Protein AF-A0A9N9PDW1-F1 (afdb_monomer_lite)

Foldseek 3Di:
DQPCVVVCVPVKDWDDDPVAIWIQRSRVNDIGGPVPAALQCVFPQHADQQDQSPPPDDHGFCQDRSRHGHNPVRCVVVVHPPRSVVVVVVVVVVVVVVVVVVVVVVVVVVVD

Organism: NCBI:txid60492

Structure (mmCIF, N/CA/C/O backbone):
data_AF-A0A9N9PDW1-F1
#
_entry.id   AF-A0A9N9PDW1-F1
#
loop_
_atom_site.group_PDB
_atom_site.id
_atom_site.type_symbol
_atom_site.label_atom_id
_atom_site.label_alt_id
_atom_site.label_comp_id
_atom_site.label_asym_id
_atom_site.label_entity_id
_atom_site.label_seq_id
_atom_site.pdbx_PDB_ins_code
_atom_site.Cartn_x
_atom_site.Cartn_y
_atom_site.Cartn_z
_atom_site.occupancy
_atom_site.B_iso_or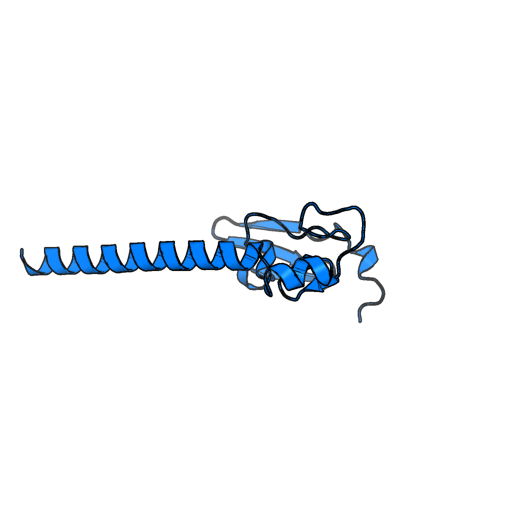_equiv
_atom_site.auth_seq_id
_atom_site.auth_comp_id
_atom_site.auth_asym_id
_atom_site.auth_atom_id
_atom_site.pdbx_PDB_model_num
ATOM 1 N N . HIS A 1 1 ? -0.011 -8.324 -24.392 1.00 58.25 1 HIS A N 1
ATOM 2 C CA . HIS A 1 1 ? -0.751 -7.505 -23.407 1.00 58.25 1 HIS A CA 1
ATOM 3 C C . HIS A 1 1 ? 0.125 -6.455 -22.701 1.00 58.25 1 HIS A C 1
ATOM 5 O O . HIS A 1 1 ? -0.375 -5.380 -22.430 1.00 58.25 1 HIS A O 1
ATOM 11 N N . PHE A 1 2 ? 1.436 -6.676 -22.494 1.00 66.69 2 PHE A N 1
ATOM 12 C CA . PHE A 1 2 ? 2.311 -5.735 -21.758 1.00 66.69 2 PHE A CA 1
ATOM 13 C C . PHE A 1 2 ? 3.495 -5.152 -22.556 1.00 66.69 2 PHE A C 1
ATOM 15 O O . PHE A 1 2 ? 4.474 -4.689 -21.980 1.00 66.69 2 PHE A O 1
ATOM 22 N N . GLN A 1 3 ? 3.434 -5.161 -23.888 1.00 61.94 3 GLN A N 1
ATOM 23 C CA . GLN A 1 3 ? 4.591 -4.826 -24.734 1.00 61.94 3 GLN A CA 1
ATOM 24 C C . GLN A 1 3 ? 5.032 -3.349 -24.654 1.00 61.94 3 GLN A C 1
ATOM 26 O O . GLN A 1 3 ? 6.157 -3.044 -25.024 1.00 61.94 3 GLN A O 1
ATOM 31 N N . ASN A 1 4 ? 4.206 -2.456 -24.090 1.00 69.62 4 ASN A N 1
ATOM 32 C CA . ASN A 1 4 ? 4.463 -1.012 -24.033 1.00 69.62 4 ASN A CA 1
ATOM 33 C C . ASN A 1 4 ? 4.392 -0.414 -22.613 1.00 69.62 4 ASN A C 1
ATOM 35 O O . ASN A 1 4 ? 4.196 0.791 -22.477 1.00 69.62 4 ASN A O 1
ATOM 39 N N . ILE A 1 5 ? 4.561 -1.211 -21.542 1.00 75.12 5 ILE A N 1
ATOM 40 C CA . ILE A 1 5 ? 4.506 -0.691 -20.154 1.00 75.12 5 ILE A CA 1
ATOM 41 C C . ILE A 1 5 ? 5.451 0.505 -19.971 1.00 75.12 5 ILE A C 1
ATOM 43 O O . ILE A 1 5 ? 5.064 1.517 -19.390 1.00 75.12 5 ILE A O 1
ATOM 47 N N . PHE A 1 6 ? 6.668 0.418 -20.512 1.00 73.00 6 PHE A N 1
ATOM 48 C CA . PHE A 1 6 ? 7.672 1.476 -20.382 1.00 73.00 6 PHE A CA 1
ATOM 49 C C . PHE A 1 6 ? 7.241 2.798 -21.027 1.00 73.00 6 PHE A C 1
ATOM 51 O O . PHE A 1 6 ? 7.575 3.862 -20.514 1.00 73.00 6 PHE A O 1
ATOM 58 N N . GLN A 1 7 ? 6.432 2.756 -22.091 1.00 82.62 7 GLN A N 1
ATOM 59 C CA . GLN A 1 7 ? 5.888 3.963 -22.722 1.00 82.62 7 GLN A CA 1
ATOM 60 C C . GLN A 1 7 ? 4.860 4.672 -21.829 1.00 82.62 7 GLN A C 1
ATOM 62 O O . GLN A 1 7 ? 4.554 5.839 -22.066 1.00 82.62 7 GLN A O 1
ATOM 67 N N . ASN A 1 8 ? 4.316 3.987 -20.820 1.00 82.62 8 ASN A N 1
ATOM 68 C CA . ASN A 1 8 ? 3.322 4.515 -19.885 1.00 82.62 8 ASN A CA 1
ATOM 69 C C . ASN A 1 8 ? 3.918 4.980 -18.552 1.00 82.62 8 ASN A C 1
ATOM 71 O O . ASN A 1 8 ? 3.195 5.475 -17.683 1.00 82.62 8 ASN A O 1
ATOM 75 N N . MET A 1 9 ? 5.238 4.878 -18.400 1.00 78.56 9 MET A N 1
ATOM 76 C CA . MET A 1 9 ? 5.947 5.376 -17.231 1.00 78.56 9 MET A CA 1
ATOM 77 C C . MET A 1 9 ? 5.716 6.885 -17.061 1.00 78.56 9 MET A C 1
ATOM 79 O O . MET A 1 9 ? 5.799 7.658 -18.012 1.00 78.56 9 MET A O 1
ATOM 83 N N . GLY A 1 10 ? 5.342 7.298 -15.849 1.00 79.31 10 GLY A N 1
ATOM 84 C CA . GLY A 1 10 ? 5.005 8.693 -15.536 1.00 79.31 10 GLY A CA 1
ATOM 85 C C . GLY A 1 10 ? 3.659 9.195 -16.081 1.00 79.31 10 GLY A C 1
ATOM 86 O O . GLY A 1 10 ? 3.279 10.324 -15.782 1.00 79.31 10 GLY A O 1
ATOM 87 N N . LYS A 1 11 ? 2.902 8.388 -16.842 1.00 85.88 11 LYS A N 1
ATOM 88 C CA . LYS A 1 11 ? 1.597 8.803 -17.396 1.00 85.88 11 LYS A CA 1
ATOM 89 C C . LYS A 1 11 ? 0.418 8.590 -16.441 1.00 85.88 11 LYS A C 1
ATOM 91 O O . LYS A 1 11 ? -0.639 9.185 -16.652 1.00 85.88 11 LYS A O 1
ATOM 96 N N . SER A 1 12 ? 0.590 7.777 -15.399 1.00 84.56 12 SER A N 1
ATOM 97 C CA . SER A 1 12 ? -0.414 7.579 -14.345 1.00 84.56 12 SER A CA 1
ATOM 98 C C . SER A 1 12 ? -0.556 8.826 -13.470 1.00 84.56 12 SER A C 1
ATOM 100 O O . SER A 1 12 ? 0.434 9.486 -13.155 1.00 84.56 12 SER A O 1
ATOM 102 N N . LYS A 1 13 ? -1.787 9.161 -13.067 1.00 86.81 13 LYS A N 1
ATOM 103 C CA . LYS A 1 13 ? -2.090 10.422 -12.364 1.00 86.81 13 LYS A CA 1
ATOM 104 C C . LYS A 1 13 ? -3.049 10.216 -11.199 1.00 86.81 13 LYS A C 1
ATOM 106 O O . LYS A 1 13 ? -3.957 9.388 -11.262 1.00 86.81 13 LYS A O 1
ATOM 111 N N . ILE A 1 14 ? -2.868 11.026 -10.158 1.00 84.56 14 ILE A N 1
ATOM 112 C CA . ILE A 1 14 ? -3.798 11.111 -9.029 1.00 84.56 14 ILE A CA 1
ATOM 113 C C . ILE A 1 14 ? -5.012 11.931 -9.456 1.00 84.56 14 ILE A C 1
ATOM 115 O O . ILE A 1 14 ? -4.873 13.078 -9.875 1.00 84.56 14 ILE A O 1
ATOM 119 N N . ILE A 1 15 ? -6.202 11.368 -9.280 1.00 87.00 15 ILE A N 1
ATOM 120 C CA . ILE A 1 15 ? -7.481 12.052 -9.455 1.00 87.00 15 ILE A CA 1
ATOM 121 C C . ILE A 1 15 ? -8.074 12.258 -8.061 1.00 87.00 15 ILE A C 1
ATOM 123 O O . ILE A 1 15 ? -8.623 11.339 -7.449 1.00 87.00 15 ILE A O 1
ATOM 127 N N . LYS A 1 16 ? -7.941 13.474 -7.525 1.00 79.31 16 LYS A N 1
ATOM 128 C CA . LYS A 1 16 ? -8.563 13.838 -6.246 1.00 79.31 16 LYS A CA 1
ATOM 129 C C . LYS A 1 16 ? -10.021 14.218 -6.487 1.00 79.31 16 LYS A C 1
ATOM 131 O O . LYS A 1 16 ? -10.303 15.113 -7.276 1.00 79.31 16 LYS A O 1
ATOM 136 N N . THR A 1 17 ? -10.934 13.556 -5.787 1.00 73.56 17 THR A N 1
ATOM 137 C CA . THR A 1 17 ? -12.352 13.940 -5.711 1.00 73.56 17 THR A CA 1
ATOM 138 C C . THR A 1 17 ? -12.666 14.435 -4.297 1.00 73.56 17 THR A C 1
ATOM 140 O O . THR A 1 17 ? -11.849 14.238 -3.398 1.00 73.56 17 THR A O 1
ATOM 143 N N . LYS A 1 18 ? -13.821 15.086 -4.085 1.00 71.50 18 LYS A N 1
ATOM 144 C CA . LYS A 1 18 ? -14.227 15.601 -2.759 1.00 71.50 18 LYS A CA 1
ATOM 145 C C . LYS A 1 18 ? -14.197 14.525 -1.668 1.00 71.50 18 LYS A C 1
ATOM 147 O O . LYS A 1 18 ? -13.767 14.815 -0.557 1.00 71.50 18 LYS A O 1
ATOM 152 N N . ASP A 1 19 ? -14.585 13.300 -2.017 1.00 70.94 19 ASP A N 1
ATOM 153 C CA . ASP A 1 19 ? -14.813 12.234 -1.037 1.00 70.94 19 ASP A CA 1
ATOM 154 C C . ASP A 1 19 ? -13.740 11.138 -1.073 1.00 70.94 19 ASP A C 1
ATOM 156 O O . ASP A 1 19 ? -13.617 10.371 -0.124 1.00 70.94 19 ASP A O 1
ATOM 160 N N . ASN A 1 20 ? -12.965 11.033 -2.161 1.00 75.94 20 ASN A N 1
ATOM 161 C CA . ASN A 1 20 ? -12.033 9.924 -2.381 1.00 75.94 20 ASN A CA 1
ATOM 162 C C . ASN A 1 20 ? -10.826 10.297 -3.255 1.00 75.94 20 ASN A C 1
ATOM 164 O O . ASN A 1 20 ? -10.885 11.186 -4.110 1.00 75.94 20 ASN A O 1
ATOM 168 N N . VAL A 1 21 ? -9.743 9.533 -3.105 1.00 82.81 21 VAL A N 1
ATOM 169 C CA . VAL A 1 21 ? -8.590 9.560 -4.015 1.00 82.81 21 VAL A CA 1
ATOM 170 C C . VAL A 1 21 ? -8.718 8.402 -5.004 1.00 82.81 21 VAL A C 1
ATOM 172 O O . VAL A 1 21 ? -8.783 7.239 -4.606 1.00 82.81 21 VAL A O 1
ATOM 175 N N . LYS A 1 22 ? -8.765 8.721 -6.298 1.00 87.31 22 LYS A N 1
ATOM 176 C CA . LYS A 1 22 ? -8.713 7.759 -7.404 1.00 87.31 22 LYS A CA 1
ATOM 177 C C . LYS A 1 22 ? -7.377 7.885 -8.136 1.00 87.31 22 LYS A C 1
ATOM 179 O O . LYS A 1 22 ? -6.706 8.913 -8.044 1.00 87.31 22 LYS A O 1
ATOM 184 N N . PHE A 1 23 ? -6.994 6.852 -8.871 1.00 86.50 23 PHE A N 1
ATOM 185 C CA . PHE A 1 23 ? -5.778 6.824 -9.677 1.00 86.50 23 PHE A CA 1
ATOM 186 C C . PHE A 1 23 ? -6.108 6.394 -11.098 1.00 86.50 23 PHE A C 1
ATOM 188 O O . PHE A 1 23 ? -6.730 5.359 -11.297 1.00 86.50 23 PHE A O 1
ATOM 195 N N . PHE A 1 24 ? -5.668 7.175 -12.079 1.00 89.56 24 PHE A N 1
ATOM 196 C CA . PHE A 1 24 ? -5.662 6.735 -13.469 1.00 89.56 24 PHE A CA 1
ATOM 197 C C . PHE A 1 24 ? -4.402 5.909 -13.732 1.00 89.56 24 PHE A C 1
ATOM 199 O O . PHE A 1 24 ? -3.288 6.409 -13.542 1.00 89.56 24 PHE A O 1
ATOM 206 N N . MET A 1 25 ? -4.580 4.658 -14.155 1.00 87.19 25 MET A N 1
ATOM 207 C CA . MET A 1 25 ? -3.513 3.722 -14.495 1.00 87.19 25 MET A CA 1
ATOM 208 C C . MET A 1 25 ? -3.347 3.648 -16.011 1.00 87.19 25 MET A C 1
ATOM 210 O O . MET A 1 25 ? -4.040 2.887 -16.676 1.00 87.19 25 MET A O 1
ATOM 214 N N . ALA A 1 26 ? -2.376 4.385 -16.555 1.00 86.25 26 ALA A N 1
ATOM 215 C CA . ALA A 1 26 ? -2.174 4.500 -18.004 1.00 86.25 26 ALA A CA 1
ATOM 216 C C . ALA A 1 26 ? -1.915 3.155 -18.716 1.00 86.25 26 ALA A C 1
ATOM 218 O O . ALA A 1 26 ? -2.242 3.003 -19.885 1.00 86.25 26 ALA A O 1
ATOM 219 N N . THR A 1 27 ? -1.339 2.171 -18.020 1.00 85.50 27 THR A N 1
ATOM 220 C CA . THR A 1 27 ? -1.114 0.821 -18.569 1.00 85.50 27 THR A CA 1
ATOM 221 C C . THR A 1 27 ? -2.400 0.021 -18.740 1.00 85.50 27 THR A C 1
ATOM 223 O O . THR A 1 27 ? -2.471 -0.802 -19.645 1.00 85.50 27 THR A O 1
ATOM 226 N N . LEU A 1 28 ? -3.380 0.242 -17.866 1.00 85.69 28 LEU A N 1
ATOM 227 C CA . LEU A 1 28 ? -4.670 -0.446 -17.905 1.00 85.69 28 LEU A CA 1
ATOM 228 C C . LEU A 1 28 ? -5.738 0.379 -18.628 1.00 85.69 28 LEU A C 1
ATOM 230 O O . LEU A 1 28 ? -6.778 -0.162 -18.964 1.00 85.69 28 LEU A O 1
ATOM 234 N N . ASP A 1 29 ? -5.471 1.667 -18.857 1.00 87.62 29 ASP A N 1
ATOM 235 C CA . ASP A 1 29 ? -6.453 2.658 -19.305 1.00 87.62 29 ASP A CA 1
ATOM 236 C C . ASP A 1 29 ? -7.699 2.710 -18.398 1.00 87.62 29 ASP A C 1
ATOM 238 O O . ASP A 1 29 ? -8.833 2.878 -18.834 1.00 87.62 29 ASP A O 1
ATOM 242 N N . GLU A 1 30 ? -7.478 2.562 -17.088 1.00 90.06 30 GLU A N 1
ATOM 243 C CA . GLU A 1 30 ? -8.542 2.466 -16.089 1.00 90.06 30 GLU A CA 1
ATOM 244 C C . GLU A 1 30 ? -8.360 3.464 -14.947 1.00 90.06 30 GLU A C 1
ATOM 246 O O . GLU A 1 30 ? -7.247 3.850 -14.575 1.00 90.06 30 GLU A O 1
ATOM 251 N N . ILE A 1 31 ? -9.482 3.854 -14.339 1.00 90.44 31 ILE A N 1
ATOM 252 C CA . ILE A 1 31 ? -9.506 4.631 -13.101 1.00 90.44 31 ILE A CA 1
ATOM 253 C C . ILE A 1 31 ? -9.818 3.687 -11.944 1.00 90.44 31 ILE A C 1
ATOM 255 O O . ILE A 1 31 ? -10.936 3.192 -11.817 1.00 90.44 31 ILE A O 1
ATOM 259 N N . VAL A 1 32 ? -8.854 3.512 -11.047 1.00 88.94 32 VAL A N 1
ATOM 260 C CA . VAL A 1 32 ? -8.976 2.639 -9.878 1.00 88.94 32 VAL A CA 1
ATOM 261 C C . VAL A 1 32 ? -9.113 3.443 -8.588 1.00 88.94 32 VAL A C 1
ATOM 263 O O . VAL A 1 32 ? -8.693 4.601 -8.488 1.00 88.94 32 VAL A O 1
ATOM 266 N N . ASN A 1 33 ? -9.717 2.832 -7.571 1.00 88.31 33 ASN A N 1
ATOM 267 C CA . ASN A 1 33 ? -9.695 3.383 -6.220 1.00 88.31 33 ASN A CA 1
ATOM 268 C C . ASN A 1 33 ? -8.287 3.213 -5.621 1.00 88.31 33 ASN A C 1
ATOM 270 O O . ASN A 1 33 ? -7.610 2.230 -5.918 1.00 88.31 33 ASN A O 1
ATOM 274 N N . LEU A 1 34 ? -7.864 4.128 -4.743 1.00 82.81 34 LEU A N 1
ATOM 275 C CA . LEU A 1 34 ? -6.635 3.981 -3.958 1.00 82.81 34 LEU A CA 1
ATOM 276 C C . LEU A 1 34 ? -6.535 2.601 -3.276 1.00 82.81 34 LEU A C 1
ATOM 278 O O . LEU A 1 34 ? -5.468 1.998 -3.293 1.00 82.81 34 LEU A O 1
ATOM 282 N N . ASN A 1 35 ? -7.653 2.054 -2.790 1.00 85.69 35 ASN A N 1
ATOM 283 C CA . ASN A 1 35 ? -7.722 0.736 -2.146 1.00 85.69 35 ASN A CA 1
ATOM 284 C C . ASN A 1 35 ? -7.341 -0.441 -3.066 1.00 85.69 35 ASN A C 1
ATOM 286 O O . ASN A 1 35 ? -7.074 -1.534 -2.575 1.00 85.69 35 ASN A O 1
ATOM 290 N N . CYS A 1 36 ? -7.340 -0.240 -4.386 1.00 87.06 36 CYS A N 1
ATOM 291 C CA . CYS A 1 36 ? -6.905 -1.240 -5.361 1.00 87.06 36 CYS A CA 1
ATOM 292 C C . CYS A 1 36 ? -5.382 -1.231 -5.559 1.00 87.06 36 CYS A C 1
ATOM 294 O O . CYS A 1 36 ? -4.845 -2.134 -6.198 1.00 87.06 36 CYS A O 1
ATOM 296 N N . LEU A 1 37 ? -4.679 -0.213 -5.048 1.00 87.25 37 LEU A N 1
ATOM 297 C CA . LEU A 1 37 ? -3.233 -0.116 -5.189 1.00 87.25 37 LEU A CA 1
ATOM 298 C C . LEU A 1 37 ? -2.507 -1.024 -4.190 1.00 87.25 37 LEU A C 1
ATOM 300 O O . LEU A 1 37 ? -2.985 -1.245 -3.073 1.00 87.25 37 LEU A O 1
ATOM 304 N N . PRO A 1 38 ? -1.294 -1.485 -4.542 1.00 91.50 38 PRO A N 1
ATOM 305 C CA . PRO A 1 38 ? -0.423 -2.168 -3.602 1.00 91.50 38 PRO A CA 1
ATOM 306 C C . PRO A 1 38 ? -0.205 -1.375 -2.307 1.00 91.50 38 PRO A C 1
ATOM 308 O O . PRO A 1 38 ? -0.187 -0.140 -2.287 1.00 91.50 38 PRO A O 1
ATOM 311 N N . THR A 1 39 ? 0.026 -2.090 -1.205 1.00 93.0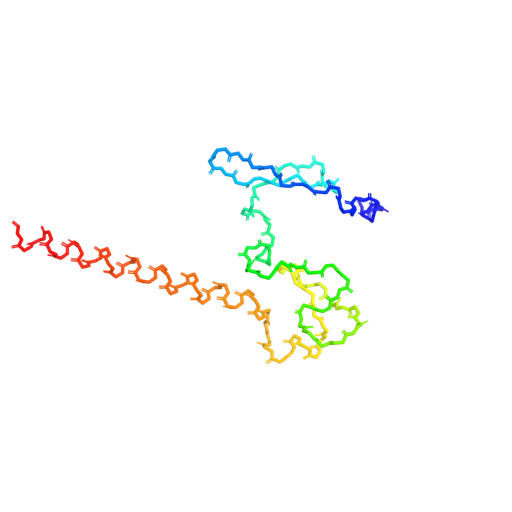6 39 THR A N 1
ATOM 312 C CA . THR A 1 39 ? 0.195 -1.483 0.125 1.00 93.06 39 THR A CA 1
ATOM 313 C C . THR A 1 39 ? 1.304 -0.433 0.175 1.00 93.06 39 THR A C 1
ATOM 315 O O . THR A 1 39 ? 1.174 0.536 0.915 1.00 93.06 39 THR A O 1
ATOM 318 N N . GLY A 1 40 ? 2.358 -0.556 -0.633 1.00 91.88 40 GLY A N 1
ATOM 319 C CA . GLY A 1 40 ? 3.461 0.402 -0.687 1.00 91.88 40 GLY A CA 1
ATOM 320 C C . GLY A 1 40 ? 3.006 1.836 -0.952 1.00 91.88 40 GLY A C 1
ATOM 321 O O . GLY A 1 40 ? 3.496 2.753 -0.293 1.00 91.88 40 GLY A O 1
ATOM 322 N N . TYR A 1 41 ? 1.987 2.019 -1.800 1.00 89.12 41 TYR A N 1
ATOM 323 C CA . TYR A 1 41 ? 1.381 3.323 -2.112 1.00 89.12 41 TYR A CA 1
ATOM 324 C C . TYR A 1 41 ? 0.582 3.939 -0.954 1.00 89.12 41 TYR A C 1
ATOM 326 O O . TYR A 1 41 ? 0.238 5.116 -1.001 1.00 89.12 41 TYR A O 1
ATOM 334 N N . HIS A 1 42 ? 0.293 3.162 0.091 1.00 89.50 42 HIS A N 1
ATOM 335 C CA . HIS A 1 42 ? -0.399 3.619 1.298 1.00 89.50 42 HIS A CA 1
ATOM 336 C C . HIS A 1 42 ? 0.571 3.974 2.432 1.00 89.50 42 HIS A C 1
ATOM 338 O O . HIS A 1 42 ? 0.160 4.516 3.462 1.00 89.50 42 HIS A O 1
ATOM 344 N N . THR A 1 43 ? 1.855 3.646 2.279 1.00 91.69 43 THR A N 1
ATOM 345 C CA . THR A 1 43 ? 2.869 3.938 3.290 1.00 91.69 43 THR A CA 1
ATOM 346 C C . THR A 1 43 ? 3.406 5.362 3.132 1.00 91.69 43 THR A C 1
ATOM 348 O O . THR A 1 43 ? 3.262 5.988 2.087 1.00 91.69 43 THR A O 1
ATOM 351 N N . ALA A 1 44 ? 4.060 5.886 4.171 1.00 89.00 44 ALA A N 1
ATOM 352 C CA . ALA A 1 44 ? 4.707 7.201 4.100 1.00 89.00 44 ALA A CA 1
ATOM 353 C C . ALA A 1 44 ? 5.912 7.238 3.137 1.00 89.00 44 ALA A C 1
ATOM 355 O O . ALA A 1 44 ? 6.359 8.318 2.767 1.00 89.00 44 ALA A O 1
ATOM 356 N N . HIS A 1 45 ? 6.439 6.071 2.755 1.00 89.12 45 HIS A N 1
ATOM 357 C CA . HIS A 1 45 ? 7.555 5.936 1.827 1.00 89.12 45 HIS A CA 1
ATOM 358 C C . HIS A 1 45 ? 7.005 5.386 0.515 1.00 89.12 45 HIS A C 1
ATOM 360 O O . HIS A 1 45 ? 6.719 4.193 0.417 1.00 89.12 45 HIS A O 1
ATOM 366 N N . LEU A 1 46 ? 6.800 6.251 -0.476 1.00 86.19 46 LEU A N 1
ATOM 367 C CA . LEU A 1 46 ? 6.302 5.806 -1.775 1.00 86.19 46 LEU A CA 1
ATOM 368 C C . LEU A 1 46 ? 7.323 4.877 -2.445 1.00 86.19 46 LEU A C 1
ATOM 370 O O . LEU A 1 46 ? 8.521 5.124 -2.303 1.00 86.19 46 LEU A O 1
ATOM 374 N N . PRO A 1 47 ? 6.870 3.840 -3.170 1.00 86.38 47 PRO A N 1
ATOM 375 C CA . PRO A 1 47 ? 7.769 2.985 -3.925 1.00 86.38 47 PRO A CA 1
ATOM 376 C C . PRO A 1 47 ? 8.629 3.782 -4.901 1.00 86.38 47 PRO A C 1
ATOM 378 O O . PRO A 1 47 ? 8.098 4.574 -5.686 1.00 86.38 47 PRO A O 1
ATOM 381 N N . LEU A 1 48 ? 9.940 3.553 -4.868 1.00 77.44 48 LEU A N 1
ATOM 382 C CA . LEU A 1 48 ? 10.862 4.130 -5.832 1.00 77.44 48 LEU A CA 1
ATOM 383 C C . LEU A 1 48 ? 11.049 3.172 -7.016 1.00 77.44 48 LEU A C 1
ATOM 385 O O . LEU A 1 48 ? 11.526 2.048 -6.827 1.00 77.44 48 LEU A O 1
ATOM 389 N N . PRO A 1 49 ? 10.702 3.588 -8.247 1.00 67.38 49 PRO A N 1
ATOM 390 C CA . PRO A 1 49 ? 11.074 2.823 -9.426 1.00 67.38 49 PRO A CA 1
ATOM 391 C C . PRO A 1 49 ? 12.606 2.753 -9.530 1.00 67.38 49 PRO A C 1
ATOM 393 O O . PRO A 1 49 ? 13.311 3.709 -9.207 1.00 67.38 49 PRO A O 1
ATOM 396 N N . ASP A 1 50 ? 13.113 1.591 -9.938 1.00 71.00 50 ASP A N 1
ATOM 397 C CA . ASP A 1 50 ? 14.514 1.352 -10.315 1.00 71.00 50 ASP A CA 1
ATOM 398 C C . ASP A 1 50 ? 15.580 1.545 -9.222 1.00 71.00 50 ASP A C 1
ATOM 400 O O . ASP A 1 50 ? 16.777 1.576 -9.507 1.00 71.00 50 ASP A O 1
ATOM 404 N N . SER A 1 51 ? 15.187 1.595 -7.949 1.00 80.75 51 SER A N 1
ATOM 405 C CA . SER A 1 51 ? 16.135 1.632 -6.830 1.00 80.75 51 SER A CA 1
ATOM 406 C C . SER A 1 51 ? 15.667 0.773 -5.665 1.00 80.75 51 SER A C 1
ATOM 408 O O . SER A 1 51 ? 14.506 0.383 -5.583 1.00 80.75 51 SER A O 1
ATOM 410 N N . CYS A 1 52 ? 16.590 0.400 -4.785 1.00 86.25 52 CYS A N 1
ATOM 411 C CA . CYS A 1 52 ? 16.234 -0.202 -3.508 1.00 86.25 52 CYS A CA 1
ATOM 412 C C . CYS A 1 52 ? 15.669 0.885 -2.580 1.00 86.25 52 CYS A C 1
ATOM 414 O O . CYS A 1 52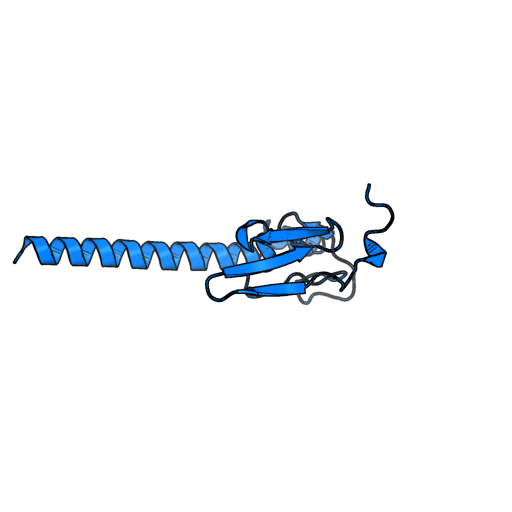 ? 16.314 1.907 -2.372 1.00 86.25 52 CYS A O 1
ATOM 416 N N . ASP A 1 53 ? 14.508 0.649 -1.965 1.00 84.75 53 ASP A N 1
ATOM 417 C CA . ASP A 1 53 ? 13.881 1.626 -1.068 1.00 84.75 53 ASP A CA 1
ATOM 418 C C . ASP A 1 53 ? 14.641 1.784 0.261 1.00 84.75 53 ASP A C 1
ATOM 420 O O . ASP A 1 53 ? 14.426 2.749 0.990 1.00 84.75 53 ASP A O 1
ATOM 424 N N . LEU A 1 54 ? 15.543 0.853 0.610 1.00 83.00 54 LEU A N 1
ATOM 425 C CA . LEU A 1 54 ? 16.538 1.120 1.656 1.00 83.00 54 LEU A CA 1
ATOM 426 C C . LEU A 1 54 ? 17.674 1.984 1.093 1.00 83.00 54 LEU A C 1
ATOM 428 O O . LEU A 1 54 ? 18.124 1.702 -0.015 1.00 83.00 54 LEU A O 1
ATOM 432 N N . PRO A 1 55 ? 18.246 2.912 1.886 1.00 73.44 55 PRO A N 1
ATOM 433 C CA . PRO A 1 55 ? 19.299 3.849 1.463 1.00 73.44 55 PRO A CA 1
ATOM 434 C C . PRO A 1 55 ? 20.676 3.196 1.198 1.00 73.44 55 PRO A C 1
ATOM 436 O O . PRO A 1 55 ? 21.724 3.807 1.389 1.00 73.44 55 PRO A O 1
ATOM 439 N N . ILE A 1 56 ? 20.708 1.930 0.781 1.00 64.12 56 ILE A N 1
ATOM 440 C CA . ILE A 1 56 ? 21.913 1.124 0.614 1.00 64.12 56 ILE A CA 1
ATOM 441 C C . ILE A 1 56 ? 22.179 0.931 -0.885 1.00 64.12 56 ILE A C 1
ATOM 443 O O . ILE A 1 56 ? 21.769 -0.067 -1.468 1.00 64.12 56 ILE A O 1
ATOM 447 N N . ARG A 1 57 ? 22.950 1.872 -1.446 1.00 58.59 57 ARG A N 1
ATOM 448 C CA . ARG A 1 57 ? 23.663 1.828 -2.743 1.00 58.59 57 ARG A CA 1
ATOM 449 C C . ARG A 1 57 ? 22.822 1.714 -4.033 1.00 58.59 57 ARG A C 1
ATOM 451 O O . ARG A 1 57 ? 21.728 1.171 -4.075 1.00 58.59 57 ARG A O 1
ATOM 458 N N . TYR A 1 58 ? 23.444 2.226 -5.097 1.00 58.91 58 TYR A N 1
ATOM 459 C CA . TYR A 1 58 ? 22.971 2.530 -6.457 1.00 58.91 58 TYR A CA 1
ATOM 460 C C . TYR A 1 58 ? 22.614 1.332 -7.362 1.00 58.91 58 TYR A C 1
ATOM 462 O O . TYR A 1 58 ? 22.790 1.412 -8.575 1.00 58.91 58 TYR A O 1
ATOM 470 N N . LEU A 1 59 ? 22.171 0.205 -6.806 1.00 64.75 59 LEU A N 1
ATOM 471 C CA . LEU A 1 59 ? 21.773 -0.961 -7.599 1.00 64.75 59 LEU A CA 1
ATOM 472 C C . LEU A 1 59 ? 20.244 -1.072 -7.670 1.00 64.75 59 LEU A C 1
ATOM 474 O O . LEU A 1 59 ? 19.521 -0.663 -6.757 1.00 64.75 59 LEU A O 1
ATOM 478 N N . THR A 1 60 ? 19.757 -1.606 -8.790 1.00 73.56 60 THR A N 1
ATOM 479 C CA . THR A 1 60 ? 18.333 -1.843 -9.019 1.00 73.56 60 THR A CA 1
ATOM 480 C C . THR A 1 60 ? 17.849 -2.952 -8.080 1.00 73.56 60 THR A C 1
ATOM 482 O O . THR A 1 60 ? 18.410 -4.050 -8.021 1.00 73.56 60 THR A O 1
ATOM 485 N N . GLY A 1 61 ? 16.822 -2.655 -7.284 1.00 79.81 61 GLY A N 1
ATOM 486 C CA . GLY A 1 61 ? 16.168 -3.646 -6.431 1.00 79.81 61 GLY A CA 1
ATOM 487 C C . GLY A 1 61 ? 15.136 -4.471 -7.207 1.00 79.81 61 GLY A C 1
ATOM 488 O O . GLY A 1 61 ? 14.706 -4.102 -8.299 1.00 79.81 61 GLY A O 1
ATOM 489 N N . LYS A 1 62 ? 14.722 -5.606 -6.638 1.00 86.62 62 LYS A N 1
ATOM 490 C CA . LYS A 1 62 ? 13.563 -6.361 -7.126 1.00 86.62 62 LYS A CA 1
ATOM 491 C C . LYS A 1 62 ? 12.298 -5.766 -6.531 1.00 86.62 62 LYS A C 1
ATOM 493 O O . LYS A 1 62 ? 12.222 -5.617 -5.312 1.00 86.62 62 LYS A O 1
ATOM 498 N N . ILE A 1 63 ? 11.305 -5.493 -7.372 1.00 88.50 63 ILE A N 1
ATOM 499 C CA . ILE A 1 63 ? 9.981 -5.027 -6.949 1.00 88.50 63 ILE A CA 1
ATOM 500 C C . ILE A 1 63 ? 9.195 -6.203 -6.352 1.00 88.50 63 ILE A C 1
ATOM 502 O O . ILE A 1 63 ? 9.038 -7.246 -6.984 1.00 88.50 63 ILE A O 1
ATOM 506 N N . TYR A 1 64 ? 8.690 -6.029 -5.133 1.00 89.38 64 TYR A N 1
ATOM 507 C CA . TYR A 1 64 ? 7.825 -6.982 -4.437 1.00 89.38 64 TYR A CA 1
ATOM 508 C C . TYR A 1 64 ? 6.347 -6.639 -4.653 1.00 89.38 64 TYR A C 1
ATOM 510 O O . TYR A 1 64 ? 6.004 -5.540 -5.081 1.00 89.38 64 TYR A O 1
ATOM 518 N N . ILE A 1 65 ? 5.442 -7.556 -4.290 1.00 91.00 65 ILE A N 1
ATOM 519 C CA . ILE A 1 65 ? 3.986 -7.397 -4.486 1.00 91.00 65 ILE A CA 1
ATOM 520 C C . ILE A 1 65 ? 3.398 -6.132 -3.842 1.00 91.00 65 ILE A C 1
ATOM 522 O O . ILE A 1 65 ? 2.393 -5.607 -4.307 1.00 91.00 65 ILE A O 1
ATOM 526 N N . CYS A 1 66 ? 4.026 -5.607 -2.785 1.00 92.50 66 CYS A N 1
ATOM 527 C CA . CYS A 1 66 ? 3.598 -4.358 -2.164 1.00 92.50 66 CYS A CA 1
ATOM 528 C C . CYS A 1 66 ? 3.990 -3.1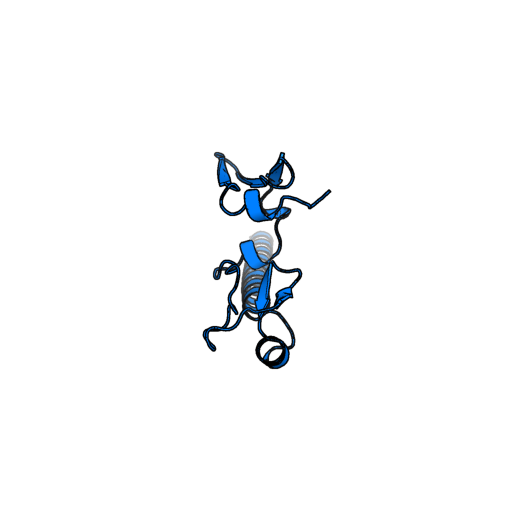10 -2.972 1.00 92.50 66 CYS A C 1
ATOM 530 O O . CYS A 1 66 ? 3.593 -2.016 -2.596 1.00 92.50 66 CYS A O 1
ATOM 532 N N . GLY A 1 67 ? 4.745 -3.246 -4.060 1.00 90.50 67 GLY A N 1
ATOM 533 C CA . GLY A 1 67 ? 5.251 -2.155 -4.890 1.00 90.50 67 GLY A CA 1
ATOM 534 C C . GLY A 1 67 ? 6.664 -1.705 -4.517 1.00 90.50 67 GLY A C 1
ATOM 535 O O . GLY A 1 67 ? 7.371 -1.215 -5.385 1.00 90.50 67 GLY A O 1
ATOM 536 N N . HIS A 1 68 ? 7.105 -1.909 -3.270 1.00 91.31 68 HIS A N 1
ATOM 537 C CA . HIS A 1 68 ? 8.470 -1.581 -2.840 1.00 91.31 68 HIS A CA 1
ATOM 538 C C . HIS A 1 68 ? 9.516 -2.498 -3.474 1.00 91.31 68 HIS A C 1
ATOM 540 O O . HIS A 1 68 ? 9.293 -3.694 -3.664 1.00 91.31 68 HIS A O 1
ATOM 546 N N . SER A 1 69 ? 10.680 -1.931 -3.739 1.00 90.62 69 SER A N 1
ATOM 547 C CA . SER A 1 69 ? 11.833 -2.541 -4.362 1.00 90.62 69 SER A CA 1
ATOM 548 C C . SER A 1 69 ? 12.975 -2.721 -3.360 1.00 90.62 69 SER A C 1
ATOM 550 O O . SER A 1 69 ? 13.343 -1.808 -2.623 1.00 90.62 69 SER A O 1
ATOM 552 N N . TYR A 1 70 ? 13.570 -3.914 -3.319 1.00 88.94 70 TYR A N 1
ATOM 553 C CA . TYR A 1 70 ? 14.701 -4.217 -2.437 1.00 88.94 70 TYR A CA 1
ATOM 554 C C . TYR A 1 70 ? 15.718 -5.132 -3.115 1.00 88.94 70 TYR A C 1
ATOM 556 O O . TYR A 1 70 ? 15.357 -6.029 -3.876 1.00 88.94 70 TYR A O 1
ATOM 564 N N . HIS A 1 71 ? 16.995 -4.994 -2.756 1.00 88.75 71 HIS A N 1
ATOM 565 C CA . HIS A 1 71 ? 17.958 -6.076 -2.970 1.00 88.75 71 HIS A CA 1
ATOM 566 C C . HIS A 1 71 ? 17.565 -7.308 -2.143 1.00 88.75 71 HIS A C 1
ATOM 568 O O . HIS A 1 71 ? 17.068 -7.166 -1.024 1.00 88.75 71 HIS A O 1
ATOM 574 N N . ASP A 1 72 ? 17.889 -8.513 -2.618 1.00 86.88 72 ASP A N 1
ATOM 575 C CA . ASP A 1 72 ? 17.617 -9.755 -1.874 1.00 86.88 72 ASP A CA 1
ATOM 576 C C . ASP A 1 72 ? 18.213 -9.718 -0.457 1.00 86.88 72 ASP A C 1
ATOM 578 O O . ASP A 1 72 ? 17.570 -10.114 0.515 1.00 86.88 72 ASP A O 1
ATOM 582 N N . LYS A 1 73 ? 19.434 -9.184 -0.309 1.00 87.50 73 LYS A N 1
ATOM 583 C CA . LYS A 1 73 ? 20.083 -9.015 1.002 1.00 87.50 73 LYS A CA 1
ATOM 584 C C . LYS A 1 73 ? 19.329 -8.022 1.892 1.00 87.50 73 LYS A C 1
ATOM 586 O O . LYS A 1 73 ? 19.147 -8.291 3.073 1.00 87.50 73 LYS A O 1
ATOM 591 N N . CYS A 1 74 ? 18.859 -6.910 1.326 1.00 87.38 74 CYS A N 1
ATOM 592 C CA . CYS A 1 74 ? 18.101 -5.880 2.039 1.00 87.38 74 CYS A CA 1
ATOM 593 C C . CYS A 1 74 ? 16.748 -6.405 2.536 1.00 87.38 74 CYS A C 1
ATOM 595 O O . CYS A 1 74 ? 16.385 -6.174 3.687 1.00 87.38 74 CYS A O 1
ATOM 597 N N . TYR A 1 75 ? 16.028 -7.147 1.692 1.00 88.25 75 TYR A N 1
ATOM 598 C CA . TYR A 1 75 ? 14.749 -7.751 2.062 1.00 88.25 75 TYR A CA 1
ATOM 599 C C . TYR A 1 75 ? 14.917 -8.809 3.162 1.00 88.25 75 TYR A C 1
ATOM 601 O O . TYR A 1 75 ? 14.145 -8.859 4.120 1.00 88.25 75 TYR A O 1
ATOM 609 N N . ASN A 1 76 ? 15.976 -9.620 3.073 1.00 86.75 76 ASN A N 1
ATOM 610 C CA . ASN A 1 76 ? 16.249 -10.695 4.024 1.00 86.75 76 ASN A CA 1
ATOM 611 C C . ASN A 1 76 ? 16.539 -10.231 5.459 1.00 86.75 76 ASN A C 1
ATOM 613 O O . ASN A 1 76 ? 16.336 -11.029 6.371 1.00 86.75 76 ASN A O 1
ATOM 617 N N . ILE A 1 77 ? 16.961 -8.978 5.674 1.00 87.38 77 ILE A N 1
ATOM 618 C CA . ILE A 1 77 ? 17.163 -8.406 7.019 1.00 87.38 77 ILE A CA 1
ATOM 619 C C . ILE A 1 77 ? 15.845 -8.372 7.797 1.00 87.38 77 ILE A C 1
ATOM 621 O O . ILE A 1 77 ? 15.802 -8.708 8.976 1.00 87.38 77 ILE A O 1
ATOM 625 N N . TYR A 1 78 ? 14.765 -7.969 7.130 1.00 82.38 78 TYR A N 1
ATOM 626 C CA . TYR A 1 78 ? 13.453 -7.806 7.752 1.00 82.38 78 TYR A CA 1
ATOM 627 C C . TYR A 1 78 ? 12.530 -9.002 7.514 1.00 82.38 78 TYR A C 1
ATOM 629 O O . TYR A 1 78 ? 11.501 -9.106 8.178 1.00 82.38 78 TYR A O 1
ATOM 637 N N . LYS A 1 79 ? 12.868 -9.871 6.545 1.00 86.38 79 LYS A N 1
ATOM 638 C CA . LYS A 1 79 ? 12.029 -10.982 6.049 1.00 86.38 79 LYS A CA 1
ATOM 639 C C . LYS A 1 79 ? 10.628 -10.542 5.592 1.00 86.38 79 LYS A C 1
ATOM 641 O O . LYS A 1 79 ? 9.741 -11.367 5.413 1.00 86.38 79 LYS A O 1
ATOM 646 N N . ALA A 1 80 ? 10.444 -9.239 5.405 1.00 90.38 80 ALA A N 1
ATOM 647 C CA . ALA A 1 80 ? 9.221 -8.564 5.011 1.00 90.38 80 ALA A CA 1
ATOM 648 C C . ALA A 1 80 ? 9.574 -7.152 4.518 1.00 90.38 80 ALA A C 1
ATOM 650 O O . ALA A 1 80 ? 10.649 -6.625 4.809 1.00 90.38 80 ALA A O 1
ATOM 651 N N . CYS A 1 81 ? 8.648 -6.493 3.820 1.00 92.75 81 CYS A N 1
ATOM 652 C CA . CYS A 1 81 ? 8.810 -5.075 3.507 1.00 92.75 81 CYS A CA 1
ATOM 653 C C . CYS A 1 81 ? 8.777 -4.243 4.802 1.00 92.75 81 CYS A C 1
ATOM 655 O O . CYS A 1 81 ? 7.757 -4.201 5.498 1.00 92.75 81 CYS A O 1
ATOM 657 N N . LYS A 1 82 ? 9.878 -3.540 5.096 1.00 92.19 82 LYS A N 1
ATOM 658 C CA . LYS A 1 82 ? 10.025 -2.680 6.281 1.00 92.19 82 LYS A CA 1
ATOM 659 C C . LYS A 1 82 ? 8.907 -1.637 6.373 1.00 92.19 82 LYS A C 1
ATOM 661 O O . LYS A 1 82 ? 8.273 -1.500 7.417 1.00 92.19 82 LYS A O 1
ATOM 666 N N . TYR A 1 83 ? 8.651 -0.920 5.281 1.00 93.81 83 TYR A N 1
ATOM 667 C CA . TYR A 1 83 ? 7.702 0.195 5.267 1.00 93.81 83 TYR A CA 1
ATOM 668 C C . TYR A 1 83 ? 6.253 -0.269 5.406 1.00 93.81 83 TYR A C 1
ATOM 670 O O . TYR A 1 83 ? 5.479 0.338 6.146 1.00 93.81 83 TYR A O 1
ATOM 678 N N . CYS A 1 84 ? 5.896 -1.383 4.764 1.00 94.94 84 CYS A N 1
ATOM 679 C CA . CYS A 1 84 ? 4.582 -1.995 4.944 1.00 94.94 84 CYS A CA 1
ATOM 680 C C . CYS A 1 84 ? 4.402 -2.504 6.379 1.00 94.94 84 CYS A C 1
ATOM 682 O O . CYS A 1 84 ? 3.357 -2.273 6.982 1.00 94.94 84 CYS A O 1
ATOM 684 N N . LEU A 1 85 ? 5.428 -3.125 6.969 1.00 94.06 85 LEU A N 1
ATOM 685 C CA . LEU A 1 85 ? 5.371 -3.579 8.359 1.00 94.06 85 LEU A CA 1
ATOM 686 C C . LEU A 1 85 ? 5.136 -2.411 9.331 1.00 94.06 85 LEU A C 1
ATOM 688 O O . LEU A 1 85 ? 4.304 -2.511 10.234 1.00 94.06 85 LEU A O 1
ATOM 692 N N . GLU A 1 86 ? 5.830 -1.288 9.143 1.00 94.69 86 GLU A N 1
ATOM 693 C CA . GLU A 1 86 ? 5.607 -0.068 9.929 1.00 94.69 86 GLU A CA 1
ATOM 694 C C . GLU A 1 86 ? 4.199 0.507 9.727 1.00 94.69 86 GL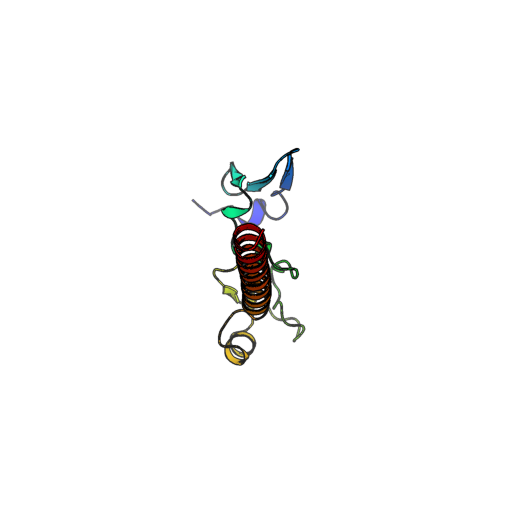U A C 1
ATOM 696 O O . GLU A 1 86 ? 3.552 0.909 10.700 1.00 94.69 86 GLU A O 1
ATOM 701 N N . TYR A 1 87 ? 3.708 0.525 8.486 1.00 95.62 87 TYR A N 1
ATOM 702 C CA . TYR A 1 87 ? 2.352 0.957 8.160 1.00 95.62 87 TYR A CA 1
ATOM 703 C C . TYR A 1 87 ? 1.300 0.120 8.900 1.00 95.62 87 TYR A C 1
ATOM 705 O O . TYR A 1 87 ? 0.449 0.680 9.596 1.00 95.62 87 TYR A O 1
ATOM 713 N N . TYR A 1 88 ? 1.404 -1.210 8.846 1.00 95.25 88 TYR A N 1
ATOM 714 C CA . TYR A 1 88 ? 0.475 -2.100 9.541 1.00 95.25 88 TYR A CA 1
ATOM 715 C C . TYR A 1 88 ? 0.537 -1.932 11.058 1.00 95.25 88 TYR A C 1
ATOM 717 O O . TYR A 1 88 ? -0.508 -1.810 11.695 1.00 95.25 88 TYR A O 1
ATOM 725 N N . LYS A 1 89 ? 1.736 -1.837 11.650 1.00 96.19 89 LYS A N 1
ATOM 726 C CA . LYS A 1 89 ? 1.894 -1.587 13.095 1.00 96.19 89 LYS A CA 1
ATOM 727 C C . LYS A 1 89 ? 1.180 -0.305 13.531 1.00 96.19 89 LYS A C 1
ATOM 729 O O . LYS A 1 89 ? 0.463 -0.304 14.536 1.00 96.19 89 LYS A O 1
ATOM 734 N N . LYS A 1 90 ? 1.340 0.781 12.765 1.00 96.75 90 LYS A N 1
ATOM 735 C CA . LYS A 1 90 ? 0.656 2.061 13.019 1.00 96.75 90 LYS A CA 1
ATOM 736 C C . LYS A 1 90 ? -0.861 1.918 12.894 1.00 96.75 90 LYS A C 1
ATOM 738 O O . LYS A 1 90 ? -1.581 2.381 13.778 1.00 96.75 90 LYS A O 1
ATOM 743 N N . GLY A 1 91 ? -1.333 1.249 11.841 1.00 95.94 91 GLY A N 1
ATOM 744 C CA . GLY A 1 91 ? -2.750 0.962 11.616 1.00 95.94 91 GLY A CA 1
ATOM 745 C C . GLY A 1 91 ? -3.376 0.189 12.776 1.00 95.94 91 GLY A C 1
ATOM 746 O O . GLY A 1 91 ? -4.320 0.675 13.393 1.00 95.94 91 GLY A O 1
ATOM 747 N N . ILE A 1 92 ? -2.795 -0.954 13.147 1.00 97.75 92 ILE A N 1
ATOM 748 C CA . ILE A 1 92 ? -3.258 -1.800 14.259 1.00 97.75 92 ILE A CA 1
ATOM 749 C C . ILE A 1 92 ? -3.317 -0.999 15.562 1.00 97.75 92 ILE A C 1
ATOM 751 O O . ILE A 1 92 ? -4.341 -0.996 16.243 1.00 97.75 92 ILE A O 1
ATOM 755 N N . THR A 1 93 ? -2.256 -0.253 15.882 1.00 98.06 93 THR A N 1
ATOM 756 C CA . THR A 1 93 ? -2.197 0.567 17.103 1.00 98.06 93 THR A CA 1
ATOM 757 C C . THR A 1 93 ? -3.301 1.626 17.125 1.00 98.06 93 THR A C 1
ATOM 759 O O . THR A 1 93 ? -3.941 1.843 18.155 1.00 98.06 93 THR A O 1
ATOM 762 N N . LYS A 1 94 ? -3.549 2.291 15.989 1.00 97.69 94 LYS A N 1
ATOM 763 C CA . LYS A 1 94 ? -4.613 3.293 15.856 1.00 97.69 94 LYS A CA 1
ATOM 764 C C . LYS A 1 94 ? -5.992 2.664 16.056 1.00 97.69 94 LYS A C 1
ATOM 766 O O . LYS A 1 94 ? -6.783 3.191 16.838 1.00 97.69 94 LYS A O 1
ATOM 771 N N . GLN A 1 95 ? -6.258 1.536 15.398 1.00 97.31 95 GLN A N 1
ATOM 772 C CA . GLN A 1 95 ? -7.539 0.837 15.497 1.00 97.31 95 GLN A CA 1
ATOM 773 C C . GLN A 1 95 ? -7.790 0.317 16.918 1.00 97.31 95 GLN A C 1
ATOM 775 O O . GLN A 1 95 ? -8.870 0.536 17.459 1.00 97.31 95 GLN A O 1
ATOM 780 N N . ALA A 1 96 ? -6.782 -0.274 17.567 1.00 97.94 96 ALA A N 1
ATOM 781 C CA . ALA A 1 96 ? -6.881 -0.751 18.946 1.00 97.94 96 ALA A CA 1
ATOM 782 C C . ALA A 1 96 ? -7.202 0.386 19.933 1.00 97.94 96 ALA A C 1
ATOM 784 O O . ALA A 1 96 ? -8.088 0.250 20.776 1.00 97.94 96 ALA A O 1
ATOM 785 N N . LYS A 1 97 ? -6.542 1.546 19.793 1.00 97.94 97 LYS A N 1
ATOM 786 C CA . LYS A 1 97 ? -6.843 2.739 20.605 1.00 97.94 97 LYS A CA 1
ATOM 787 C C . LYS A 1 97 ? -8.271 3.240 20.388 1.00 97.94 97 LYS A C 1
ATOM 789 O O . LYS A 1 97 ? -8.953 3.578 21.354 1.00 97.94 97 LYS A O 1
ATOM 794 N N . ALA A 1 98 ? -8.727 3.293 19.136 1.00 97.19 98 ALA A N 1
ATOM 795 C CA . ALA A 1 98 ? -10.086 3.716 18.808 1.00 97.19 98 ALA A CA 1
ATOM 796 C C . ALA A 1 98 ? -11.135 2.759 19.394 1.00 97.19 98 ALA A C 1
ATOM 798 O O . ALA A 1 98 ? -12.107 3.215 19.996 1.00 97.19 98 ALA A O 1
ATOM 799 N N . PHE A 1 99 ? -10.897 1.451 19.285 1.00 97.12 99 PHE A N 1
ATOM 800 C CA . PHE A 1 99 ? -11.754 0.417 19.857 1.00 97.12 99 PHE A CA 1
ATOM 801 C C . PHE A 1 99 ? -11.849 0.535 21.383 1.00 97.12 99 PHE A C 1
ATOM 803 O O . PHE A 1 99 ? -12.952 0.631 21.918 1.00 97.12 99 PHE A O 1
ATOM 810 N N . LYS A 1 100 ? -10.706 0.644 22.078 1.00 97.31 100 LYS A N 1
ATOM 811 C CA . LYS A 1 100 ? -10.661 0.846 23.537 1.00 97.31 100 LYS A CA 1
ATOM 812 C C . LYS A 1 100 ? -11.477 2.069 23.967 1.00 97.31 100 LYS A C 1
ATOM 814 O O 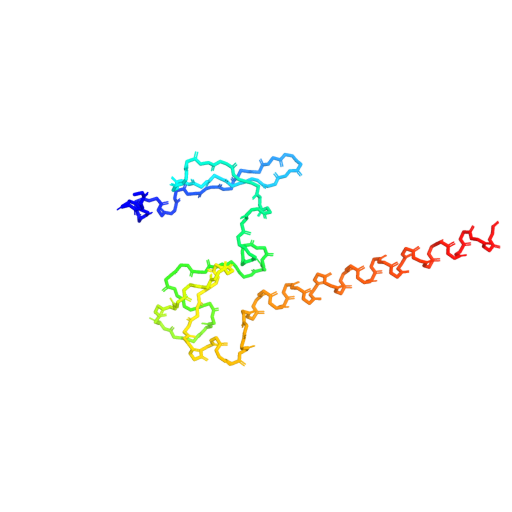. LYS A 1 100 ? -12.331 1.963 24.841 1.00 97.31 100 LYS A O 1
ATOM 819 N N . LYS A 1 101 ? -11.272 3.209 23.300 1.00 96.56 101 LYS A N 1
ATOM 820 C CA . LYS A 1 101 ? -12.016 4.451 23.567 1.00 96.56 101 LYS A CA 1
ATOM 821 C C . LYS A 1 101 ? -13.523 4.284 23.342 1.00 96.56 101 LYS A C 1
ATOM 823 O O . LYS A 1 101 ? -14.325 4.909 24.032 1.00 96.56 101 LYS A O 1
ATOM 828 N N . GLY A 1 102 ? -13.916 3.471 22.362 1.00 96.25 102 GLY A N 1
ATOM 829 C CA . GLY A 1 102 ? -15.312 3.110 22.122 1.00 96.25 102 GLY A CA 1
ATOM 830 C C . GLY A 1 102 ? -15.920 2.346 23.300 1.00 96.25 102 GLY A C 1
ATOM 831 O O . GLY A 1 102 ? -16.985 2.727 23.779 1.00 96.25 102 GLY A O 1
ATOM 832 N N . LEU A 1 103 ? -15.216 1.331 23.808 1.00 95.31 103 LEU A N 1
ATOM 833 C CA . LEU A 1 103 ? -15.653 0.555 24.973 1.00 95.31 103 LEU A CA 1
ATOM 834 C C . LEU A 1 103 ? -15.772 1.419 26.235 1.00 95.31 103 LEU A C 1
ATOM 836 O O . LEU A 1 103 ? -16.798 1.368 26.907 1.00 95.31 103 LEU A O 1
ATOM 840 N N . GLU A 1 104 ? -14.778 2.266 26.514 1.00 95.31 104 GLU A N 1
ATOM 841 C CA . GLU A 1 104 ? -14.791 3.181 27.666 1.00 95.31 104 GLU A CA 1
ATOM 842 C C . GLU A 1 104 ? -16.015 4.117 27.633 1.00 95.31 104 GLU A C 1
ATOM 844 O O . GLU A 1 104 ? -16.700 4.296 28.640 1.00 95.31 104 GLU A O 1
ATOM 849 N N . LYS A 1 105 ? -16.365 4.657 26.457 1.00 93.62 105 LYS A N 1
ATOM 850 C CA . LYS A 1 105 ? -17.565 5.496 26.290 1.00 93.62 105 LYS A CA 1
ATOM 851 C C . LYS A 1 105 ? -18.871 4.739 26.533 1.00 93.62 105 LYS A C 1
ATOM 853 O O . LYS A 1 105 ? -19.813 5.320 27.067 1.00 93.62 105 LYS A O 1
ATOM 858 N N . LEU A 1 106 ? -18.951 3.479 26.106 1.00 91.56 106 LEU A N 1
ATOM 859 C CA . LEU A 1 106 ? -20.139 2.646 26.315 1.00 91.56 106 LEU A CA 1
ATOM 860 C C . LEU A 1 106 ? -20.320 2.281 27.790 1.00 91.56 106 LEU A C 1
ATOM 862 O O . LEU A 1 106 ? -21.450 2.237 28.264 1.00 91.56 106 LEU A O 1
ATOM 866 N N . MET A 1 107 ? -19.221 2.058 28.513 1.00 80.69 107 MET A N 1
ATOM 867 C CA . MET A 1 107 ? -19.257 1.800 29.952 1.00 80.69 107 MET A CA 1
ATOM 868 C C . MET A 1 107 ? -19.742 3.024 30.733 1.00 80.69 107 MET A C 1
ATOM 870 O O . MET A 1 107 ? -20.620 2.884 31.575 1.00 80.69 107 MET A O 1
ATOM 874 N N . ILE A 1 108 ? -19.263 4.227 30.398 1.00 73.44 108 ILE A N 1
ATOM 875 C CA . ILE A 1 108 ? -19.723 5.475 31.035 1.00 73.44 108 ILE A CA 1
ATOM 876 C C . ILE A 1 108 ? -21.232 5.677 30.824 1.00 73.44 108 ILE A C 1
ATOM 878 O O . ILE A 1 108 ? -21.948 5.963 31.773 1.00 73.44 108 ILE A O 1
ATOM 882 N N . LYS A 1 109 ? -21.743 5.452 29.607 1.00 68.75 109 LYS A N 1
ATOM 883 C CA . LYS A 1 109 ? -23.180 5.577 29.288 1.00 68.75 109 LYS A CA 1
ATOM 884 C C . LYS A 1 109 ? -24.097 4.536 29.945 1.00 68.75 109 LYS A C 1
ATOM 886 O O . LYS A 1 109 ? -25.302 4.629 29.774 1.00 68.75 109 LYS A O 1
ATOM 891 N N . ARG A 1 110 ? -23.550 3.499 30.585 1.00 63.31 110 ARG A N 1
ATOM 892 C CA . ARG A 1 110 ? -24.331 2.488 31.320 1.00 63.31 110 ARG A CA 1
ATOM 893 C C . ARG A 1 110 ? -24.387 2.756 32.824 1.00 63.31 110 ARG A C 1
ATOM 895 O O . ARG A 1 110 ? -25.150 2.089 33.510 1.00 63.31 110 ARG A O 1
ATOM 902 N N . ILE A 1 111 ? -23.543 3.658 33.326 1.00 58.47 111 ILE A N 1
ATOM 903 C CA . ILE A 1 111 ? -23.427 3.997 34.753 1.00 58.47 111 ILE A CA 1
ATOM 904 C C . ILE A 1 111 ? -24.253 5.251 35.098 1.00 58.47 111 ILE A C 1
ATOM 906 O O . ILE A 1 111 ? -24.629 5.428 36.254 1.00 58.47 111 ILE A O 1
ATOM 910 N N . PHE A 1 112 ? -24.558 6.084 34.101 1.00 49.62 112 PHE A N 1
ATOM 911 C CA . PHE A 1 112 ? -25.476 7.226 34.174 1.00 49.62 112 PHE A CA 1
ATOM 912 C C . PHE A 1 112 ? -26.717 6.943 33.332 1.00 49.62 112 PHE A C 1
ATOM 914 O O . PHE A 1 112 ? -27.794 7.459 33.696 1.00 49.62 112 PHE A O 1
#

Radius of gyration: 19.25 Å; chains: 1; bounding box: 49×27×60 Å

pLDDT: mean 84.76, std 10.58, range [49.62, 98.06]

Secondary structure (DSSP, 8-state):
--TTGGGGTTT-EEEE-SS-EEEEETTTTEEEEGGGS-GGGGSSSPPPTTS-SSSS-SSPPEEPTTS-EE-HHHHHHHTS-HHHHHHHHHHHHHHHHHHHHHHHHHHHHHH-

Sequence (112 aa):
HFQNIFQNMGKSKIIKTKDNVKFFMATLDEIVNLNCLPTGYHTAHLPLPDSCDLPIRYLTGKIYICGHSYHDKCYNIYKACKYCLEYYKKGITKQAKAFKKGLEKLMIKRIF